Protein AF-A0A0G1RYW2-F1 (afdb_monomer_lite)

Foldseek 3Di:
DDPVVVVVVVVVVVVVVVVVVQFFAQDWDWDWFCQDPAGWIWIDGGLAIEIEFFFLHQVRSVVSCCVNHDPPAQEYAEYEYAEDDNGGQQNVLVSLVGHHYAAYEYADYQDDDPSLVSVLVSQLVSLHAYAWDAAQDWDWIDDDPDPRIDIDGDHDDNDTDVQQVDDDGSSVSSCSRNPDPPD

Sequence (183 aa):
MNKGWWYGVGLLVGLIILILGQMPDERIHLVVCDVGQGDAILLIKGSNQVLVDGGPSQEKILTCLEKYLPFYDRRIELIVLTNTDHDHLAGLIPVIERYEVIQFVTADGVRASSTLTKLREILIEQQIPVTGVERGQKLRVGRVGEESKIELEVVWPARADTRCKCQGGKGERAECCFALTRG

Structure (mmCIF, N/CA/C/O backbone):
data_AF-A0A0G1RYW2-F1
#
_entry.id   AF-A0A0G1RYW2-F1
#
loop_
_atom_site.group_PDB
_atom_site.id
_atom_site.type_symbol
_atom_site.label_atom_id
_atom_site.label_alt_id
_atom_site.label_comp_id
_atom_site.label_asym_id
_atom_site.label_entity_id
_atom_site.label_seq_id
_atom_site.pdbx_PDB_ins_code
_atom_site.Cartn_x
_atom_site.Cartn_y
_atom_site.Cartn_z
_atom_site.occupancy
_atom_site.B_iso_or_equiv
_atom_site.auth_seq_id
_atom_site.auth_comp_id
_atom_site.auth_asym_id
_atom_site.auth_atom_id
_atom_site.pdbx_PDB_model_num
ATOM 1 N N . MET A 1 1 ? -24.803 8.426 45.779 1.00 64.56 1 MET A N 1
ATOM 2 C CA . MET A 1 1 ? -24.424 8.022 44.405 1.00 64.56 1 MET A CA 1
ATOM 3 C C . MET A 1 1 ? -23.859 9.247 43.696 1.00 64.56 1 MET A C 1
ATOM 5 O O . MET A 1 1 ? -24.587 10.220 43.531 1.00 64.56 1 MET A O 1
ATOM 9 N N . ASN A 1 2 ? -22.561 9.267 43.380 1.00 82.25 2 ASN A N 1
ATOM 10 C CA . ASN A 1 2 ? -21.913 10.453 42.810 1.00 82.25 2 ASN A CA 1
ATOM 11 C C . ASN A 1 2 ? -22.360 10.656 41.358 1.00 82.25 2 ASN A C 1
ATOM 13 O O . ASN A 1 2 ? -22.162 9.776 40.526 1.00 82.25 2 ASN A O 1
ATOM 17 N N . LYS A 1 3 ? -22.916 11.832 41.037 1.00 79.62 3 LYS A N 1
ATOM 18 C CA . LYS A 1 3 ? -23.326 12.198 39.666 1.00 79.62 3 LYS A CA 1
ATOM 19 C C . LYS A 1 3 ? -22.169 12.099 38.654 1.00 79.62 3 LYS A C 1
ATOM 21 O O . LYS A 1 3 ? -22.412 11.822 37.488 1.00 79.62 3 LYS A O 1
ATOM 26 N N . GLY A 1 4 ? -20.923 12.227 39.127 1.00 84.81 4 GLY A N 1
ATOM 27 C CA . GLY A 1 4 ? -19.695 11.990 38.357 1.00 84.81 4 GLY A CA 1
ATOM 28 C C . GLY A 1 4 ? -19.622 10.620 37.673 1.00 84.81 4 GLY A C 1
ATOM 29 O O . GLY A 1 4 ? -19.099 10.517 36.568 1.00 84.81 4 GLY A O 1
ATOM 30 N N . TRP A 1 5 ? -20.198 9.580 38.285 1.00 90.38 5 TRP A N 1
ATOM 31 C CA . TRP A 1 5 ? -20.185 8.229 37.723 1.00 90.38 5 TRP A CA 1
ATOM 32 C C . TRP A 1 5 ? -20.996 8.130 36.425 1.00 90.38 5 TRP A C 1
ATOM 34 O O . TRP A 1 5 ? -20.547 7.499 35.474 1.00 90.38 5 TRP A O 1
ATOM 44 N N . TRP A 1 6 ? -22.134 8.824 36.337 1.00 93.38 6 TRP A N 1
ATOM 45 C CA . TRP A 1 6 ? -22.975 8.822 35.137 1.00 93.38 6 TRP A CA 1
ATOM 46 C C . TRP A 1 6 ? -22.321 9.533 33.949 1.00 93.38 6 TRP A C 1
ATOM 48 O O . TRP A 1 6 ? -22.474 9.074 32.821 1.00 93.38 6 TRP A O 1
ATOM 58 N N . TYR A 1 7 ? -21.535 10.591 34.186 1.00 94.06 7 TYR A N 1
ATOM 59 C CA . TYR A 1 7 ? -20.730 11.214 33.126 1.00 94.06 7 TYR A CA 1
ATOM 60 C C . TYR A 1 7 ? -19.645 10.264 32.610 1.00 94.06 7 TYR A C 1
ATOM 62 O O . TYR A 1 7 ? -19.449 10.158 31.402 1.00 94.06 7 TYR A O 1
ATOM 70 N N . GLY A 1 8 ? -18.989 9.529 33.515 1.00 93.88 8 GLY A N 1
ATOM 71 C CA . GLY A 1 8 ? -18.013 8.505 33.143 1.00 93.88 8 GLY A CA 1
ATOM 72 C C . GLY A 1 8 ? -18.637 7.383 32.312 1.00 93.88 8 GLY A C 1
ATOM 73 O O . GLY A 1 8 ? -18.112 7.043 31.256 1.00 93.88 8 GLY A O 1
ATOM 74 N N . VAL A 1 9 ? -19.789 6.856 32.740 1.00 95.38 9 VAL A N 1
ATOM 75 C CA . VAL A 1 9 ? -20.532 5.825 31.994 1.00 95.38 9 VAL A CA 1
ATOM 76 C C . VAL A 1 9 ? -20.956 6.342 30.617 1.00 95.38 9 VAL A C 1
ATOM 78 O O . VAL A 1 9 ? -20.749 5.650 29.625 1.00 95.38 9 VAL A O 1
ATOM 81 N N . GLY A 1 10 ? -21.491 7.563 30.533 1.00 95.56 10 GLY A N 1
ATOM 82 C CA . GLY A 1 10 ? -21.908 8.166 29.265 1.00 95.56 10 GLY A CA 1
ATOM 83 C C . GLY A 1 10 ? -20.757 8.337 28.271 1.00 95.56 10 GLY A C 1
ATOM 84 O O . GLY A 1 10 ? -20.901 7.975 27.105 1.00 95.56 10 GLY A O 1
ATOM 85 N N . LEU A 1 11 ? -19.597 8.820 28.732 1.00 96.25 11 LEU A N 1
ATOM 86 C CA . LEU A 1 11 ? -18.392 8.937 27.904 1.00 96.25 11 LEU A CA 1
ATOM 87 C C . LEU A 1 11 ? -17.937 7.568 27.382 1.00 96.25 11 LEU A C 1
ATOM 89 O O . LEU A 1 11 ? -17.647 7.423 26.199 1.00 96.25 11 LEU A O 1
ATOM 93 N N . LEU A 1 12 ? -17.897 6.563 28.259 1.00 96.31 12 LEU A N 1
ATOM 94 C CA . LEU A 1 12 ? -17.429 5.219 27.921 1.00 96.31 12 LEU A CA 1
ATOM 95 C C . LEU A 1 12 ? -18.357 4.555 26.891 1.00 96.31 12 LEU A C 1
ATOM 97 O O . LEU A 1 12 ? -17.884 4.014 25.896 1.00 96.31 12 LEU A O 1
ATOM 101 N N . VAL A 1 13 ? -19.676 4.681 27.067 1.00 96.31 13 VAL A N 1
ATOM 102 C CA . VAL A 1 13 ? -20.669 4.216 26.084 1.00 96.31 13 VAL A CA 1
ATOM 103 C C . VAL A 1 13 ? -20.512 4.949 24.751 1.00 96.31 13 VAL A C 1
ATOM 105 O O . VAL A 1 13 ? -20.516 4.304 23.705 1.00 96.31 13 VAL A O 1
ATOM 108 N N . GLY A 1 14 ? -20.316 6.271 24.769 1.00 95.44 14 GLY A N 1
ATOM 109 C CA . GLY A 1 14 ? -20.073 7.055 23.556 1.00 95.44 14 GLY A CA 1
ATOM 110 C C . GLY A 1 14 ? -18.826 6.596 22.794 1.00 95.44 14 GLY A C 1
ATOM 111 O O . GLY A 1 14 ? -18.888 6.398 21.583 1.00 95.44 14 GLY A O 1
ATOM 112 N N . LEU A 1 15 ? -17.718 6.348 23.500 1.00 94.25 15 LEU A N 1
ATOM 113 C CA . LEU A 1 15 ? -16.483 5.829 22.904 1.00 94.25 15 LEU A CA 1
ATOM 114 C C . LEU A 1 15 ? -16.670 4.426 22.315 1.00 94.25 15 LEU A C 1
ATOM 116 O O . LEU A 1 15 ? -16.203 4.169 21.209 1.00 94.25 15 LEU A O 1
ATOM 120 N N . ILE A 1 16 ? -17.385 3.535 23.007 1.00 94.31 16 ILE A N 1
ATOM 121 C CA . ILE A 1 16 ? -17.692 2.196 22.486 1.00 94.31 16 ILE A CA 1
ATOM 122 C C . ILE A 1 16 ? -18.518 2.297 21.201 1.00 94.31 16 ILE A C 1
ATOM 124 O O . ILE A 1 16 ? -18.183 1.641 20.221 1.00 94.31 16 ILE A O 1
ATOM 128 N N . ILE A 1 17 ? -19.559 3.134 21.171 1.00 93.56 17 ILE A N 1
ATOM 129 C CA . ILE A 1 17 ? -20.394 3.320 19.974 1.00 93.56 17 ILE A CA 1
ATOM 130 C C . ILE A 1 17 ? -19.557 3.844 18.800 1.00 93.56 17 ILE A C 1
ATOM 132 O O . ILE A 1 17 ? -19.703 3.348 17.685 1.00 93.56 17 ILE A O 1
ATOM 136 N N . LEU A 1 18 ? -18.652 4.797 19.049 1.00 91.69 18 LEU A N 1
ATOM 137 C CA . LEU A 1 18 ? -17.739 5.311 18.024 1.00 91.69 18 LEU A CA 1
ATOM 138 C C . LEU A 1 18 ? -16.813 4.218 17.474 1.00 91.69 18 LEU A C 1
ATOM 140 O O . LEU A 1 18 ? -16.638 4.132 16.263 1.00 91.69 18 LEU A O 1
ATOM 144 N N . ILE A 1 19 ? -16.260 3.361 18.337 1.00 89.94 19 ILE A N 1
ATOM 145 C CA . ILE A 1 19 ? -15.396 2.246 17.920 1.00 89.94 19 ILE A CA 1
ATOM 146 C C . ILE A 1 19 ? -16.191 1.209 17.116 1.00 89.94 19 ILE A C 1
ATOM 148 O O . ILE A 1 19 ? -15.749 0.792 16.048 1.00 89.94 19 ILE A O 1
ATOM 152 N N . LEU A 1 20 ? -17.380 0.820 17.587 1.00 89.31 20 LEU A N 1
ATOM 153 C CA . LEU A 1 20 ? -18.235 -0.148 16.892 1.00 89.31 20 LEU A CA 1
ATOM 154 C C . LEU A 1 20 ? -18.685 0.365 15.516 1.00 89.31 20 LEU A C 1
ATOM 156 O O . LEU A 1 20 ? -18.759 -0.412 14.570 1.00 89.31 20 LEU A O 1
ATOM 160 N N . GLY A 1 21 ? -18.934 1.671 15.380 1.00 88.06 21 GLY A N 1
ATOM 161 C CA . GLY A 1 21 ? -19.291 2.302 14.105 1.00 88.06 21 GLY A CA 1
ATOM 162 C C . GLY A 1 21 ? -18.148 2.391 13.084 1.00 88.06 21 GLY A C 1
ATOM 163 O O . GLY A 1 21 ? -18.387 2.797 11.950 1.00 88.06 21 GLY A O 1
ATOM 164 N N . GLN A 1 22 ? -16.919 2.042 13.470 1.00 86.44 22 GLN A N 1
ATOM 165 C CA . GLN A 1 22 ? -15.737 2.014 12.601 1.00 86.44 22 GLN A CA 1
ATOM 166 C C . GLN A 1 22 ? -15.276 0.586 12.283 1.00 86.44 22 GLN A C 1
ATOM 168 O O . GLN A 1 22 ? -14.258 0.411 11.618 1.00 86.44 22 GLN A O 1
ATOM 173 N N . MET A 1 23 ? -15.995 -0.440 12.752 1.00 86.00 23 MET A N 1
ATOM 174 C CA . MET A 1 23 ? -15.636 -1.820 12.444 1.00 86.00 23 MET A CA 1
ATOM 175 C C . MET A 1 23 ? -15.797 -2.087 10.943 1.00 86.00 23 MET A C 1
ATOM 177 O O . MET A 1 23 ? -16.873 -1.825 10.396 1.00 86.00 23 MET A O 1
ATOM 181 N N . PRO A 1 24 ? -14.753 -2.602 10.271 1.00 87.31 24 PRO A N 1
ATOM 182 C CA . PRO A 1 24 ? -14.849 -2.929 8.861 1.00 87.31 24 PRO A CA 1
ATOM 183 C C . PRO A 1 24 ? -15.829 -4.087 8.653 1.00 87.31 24 PRO A C 1
ATOM 185 O O . PRO A 1 24 ? -15.961 -4.969 9.503 1.00 87.31 24 PRO A O 1
ATOM 188 N N . ASP A 1 25 ? -16.511 -4.085 7.510 1.00 89.75 25 ASP A N 1
ATOM 189 C CA . ASP A 1 25 ? -17.339 -5.211 7.092 1.00 89.75 25 ASP A CA 1
ATOM 190 C C . ASP A 1 25 ? -16.557 -6.170 6.176 1.00 89.75 25 ASP A C 1
ATOM 192 O O . ASP A 1 25 ? -15.467 -5.871 5.687 1.00 89.75 25 ASP A O 1
ATOM 196 N N . GLU A 1 26 ? -17.125 -7.350 5.933 1.00 90.50 26 GLU A N 1
ATOM 197 C CA . GLU A 1 26 ? -16.500 -8.397 5.113 1.00 90.50 26 GLU A CA 1
ATOM 198 C C . GLU A 1 26 ? -16.693 -8.206 3.599 1.00 90.50 26 GLU A C 1
ATOM 200 O O . GLU A 1 26 ? -16.355 -9.088 2.797 1.00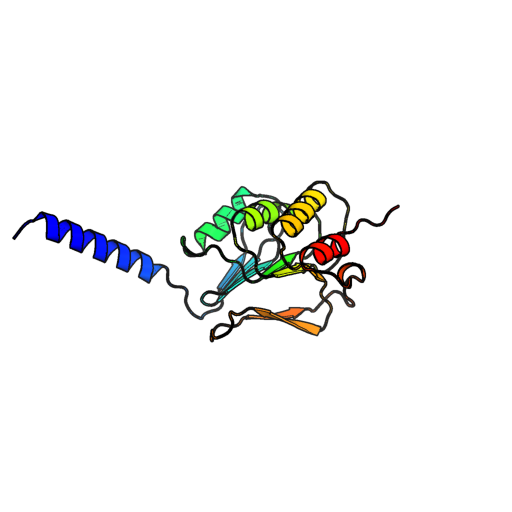 90.50 26 GLU A O 1
ATOM 205 N N . ARG A 1 27 ? -17.258 -7.067 3.175 1.00 92.12 27 ARG A N 1
ATOM 206 C CA . ARG A 1 27 ? -17.423 -6.749 1.756 1.00 92.12 27 ARG A CA 1
ATOM 207 C C . ARG A 1 27 ? -16.125 -6.180 1.203 1.00 92.12 27 ARG A C 1
ATOM 209 O O . ARG A 1 27 ? -15.293 -5.637 1.920 1.00 92.12 27 ARG A O 1
ATOM 216 N N . ILE A 1 28 ? -15.956 -6.330 -0.106 1.00 93.31 28 ILE A N 1
ATOM 217 C CA . ILE A 1 28 ? -14.853 -5.689 -0.813 1.00 93.31 28 ILE A CA 1
ATOM 218 C C . ILE A 1 28 ? -15.262 -4.249 -1.092 1.00 93.31 28 ILE A C 1
ATOM 220 O O . ILE A 1 28 ? -16.248 -4.009 -1.790 1.00 93.31 28 ILE A O 1
ATOM 224 N N . HIS A 1 29 ? -14.471 -3.312 -0.585 1.00 95.62 29 HIS A N 1
ATOM 225 C CA . HIS A 1 29 ? -14.545 -1.902 -0.941 1.00 95.62 29 HIS A CA 1
ATOM 226 C C . HIS A 1 29 ? -13.386 -1.581 -1.868 1.00 95.62 29 HIS A C 1
ATOM 228 O O . HIS A 1 29 ? -12.242 -1.926 -1.579 1.00 95.62 29 HIS A O 1
ATOM 234 N N . LEU A 1 30 ? -13.692 -0.924 -2.982 1.00 97.50 30 LEU A N 1
ATOM 235 C CA . LEU A 1 30 ? -12.704 -0.395 -3.911 1.00 97.50 30 LEU A CA 1
ATOM 236 C C . LEU A 1 30 ? -12.821 1.121 -3.896 1.00 97.50 30 LEU A C 1
ATOM 238 O O . LEU A 1 30 ? -13.864 1.679 -4.233 1.00 97.50 30 LEU A O 1
ATOM 242 N N . VAL A 1 31 ? -11.739 1.774 -3.500 1.00 98.19 31 VAL A N 1
ATOM 243 C CA . VAL A 1 31 ? -11.637 3.223 -3.397 1.00 98.19 31 VAL A CA 1
ATOM 244 C C . VAL A 1 31 ? -10.606 3.696 -4.405 1.00 98.19 31 VAL A C 1
ATOM 246 O O . VAL A 1 31 ? -9.437 3.339 -4.318 1.00 98.19 31 VAL A O 1
ATOM 249 N N . VAL A 1 32 ? -11.034 4.535 -5.342 1.00 98.19 32 VAL A N 1
ATOM 250 C CA . VAL A 1 32 ? -10.120 5.288 -6.205 1.00 98.19 32 VAL A CA 1
ATOM 251 C C . VAL A 1 32 ? -9.850 6.624 -5.519 1.00 98.19 32 VAL A C 1
ATOM 253 O O . VAL A 1 32 ? -10.765 7.433 -5.348 1.00 98.19 32 VAL A O 1
ATOM 256 N N . CYS A 1 33 ? -8.621 6.828 -5.057 1.00 98.31 33 CYS A N 1
ATOM 257 C CA . CYS A 1 33 ? -8.227 8.037 -4.348 1.00 98.31 33 CYS A CA 1
ATOM 258 C C . CYS A 1 33 ? -8.013 9.197 -5.331 1.00 98.31 33 CYS A C 1
ATOM 260 O O . CYS A 1 33 ? -7.304 9.057 -6.324 1.00 98.31 33 CYS A O 1
ATOM 262 N N . ASP A 1 34 ? -8.561 10.377 -5.026 1.00 97.06 34 ASP A N 1
ATOM 263 C CA . ASP A 1 34 ? -8.175 11.609 -5.724 1.00 97.06 34 ASP A CA 1
ATOM 264 C C . ASP A 1 34 ? -6.797 12.049 -5.222 1.00 97.06 34 ASP A C 1
ATOM 266 O O . ASP A 1 34 ? -6.677 12.703 -4.186 1.00 97.06 34 ASP A O 1
ATOM 270 N N . VAL A 1 35 ? -5.760 11.687 -5.974 1.00 96.50 35 VAL A N 1
ATOM 271 C CA . VAL A 1 35 ? -4.359 12.058 -5.720 1.00 96.50 35 VAL A CA 1
ATOM 272 C C . VAL A 1 35 ? -3.836 13.134 -6.679 1.00 96.50 35 VAL A C 1
ATOM 274 O O . VAL A 1 35 ? -2.666 13.514 -6.617 1.00 96.50 35 VAL A O 1
ATOM 277 N N . GLY A 1 36 ? -4.709 13.707 -7.513 1.00 93.38 36 GLY A N 1
ATOM 278 C CA . GLY A 1 36 ? -4.327 14.588 -8.617 1.00 93.38 36 GLY A CA 1
ATOM 279 C C . GLY A 1 36 ? -4.043 13.807 -9.900 1.00 93.38 36 GLY A C 1
ATOM 280 O O . GLY A 1 36 ? -4.873 13.018 -10.332 1.00 93.38 36 GLY A O 1
ATOM 281 N N . GLN A 1 37 ? -2.900 14.071 -10.535 1.00 88.31 37 GLN A N 1
ATOM 282 C CA . GLN A 1 37 ? -2.480 13.377 -11.753 1.00 88.31 37 GLN A CA 1
ATOM 283 C C . GLN A 1 37 ? -1.727 12.098 -11.379 1.00 88.31 37 GLN A C 1
ATOM 285 O O . GLN A 1 37 ? -0.651 12.214 -10.810 1.00 88.31 37 GLN A O 1
ATOM 290 N N . GLY A 1 38 ? -2.277 10.927 -11.696 1.00 90.62 38 GLY A N 1
ATOM 291 C CA . GLY A 1 38 ? -1.698 9.617 -11.383 1.00 90.62 38 GLY A CA 1
ATOM 292 C C . GLY A 1 38 ? -2.735 8.675 -10.775 1.00 90.62 38 GLY A C 1
ATOM 293 O O . GLY A 1 38 ? -3.911 9.033 -10.683 1.00 90.62 38 GLY A O 1
ATOM 294 N N . ASP A 1 39 ? -2.284 7.505 -10.323 1.00 94.19 39 ASP A N 1
ATOM 295 C CA . ASP A 1 39 ? -3.158 6.464 -9.780 1.00 94.19 39 ASP A CA 1
ATOM 296 C C . ASP A 1 39 ? -2.900 6.207 -8.291 1.00 94.19 39 ASP A C 1
ATOM 298 O O . ASP A 1 39 ? -1.772 6.270 -7.797 1.00 94.19 39 ASP A O 1
ATOM 302 N N . ALA A 1 40 ? -3.984 5.915 -7.575 1.00 97.88 40 ALA A N 1
ATOM 303 C CA . ALA A 1 40 ? -3.969 5.375 -6.224 1.00 97.88 40 ALA A CA 1
ATOM 304 C C . ALA A 1 40 ? -5.300 4.662 -5.959 1.00 97.88 40 ALA A C 1
ATOM 306 O O . ALA A 1 40 ? -6.366 5.287 -5.944 1.00 97.88 40 ALA A O 1
ATOM 307 N N . ILE A 1 41 ? -5.250 3.347 -5.762 1.00 98.50 41 ILE A N 1
ATOM 308 C CA . ILE A 1 41 ? -6.430 2.506 -5.551 1.00 98.50 41 ILE A CA 1
ATOM 309 C C . ILE A 1 41 ? -6.261 1.736 -4.247 1.00 98.50 41 ILE A C 1
ATOM 311 O O . ILE A 1 41 ? -5.331 0.951 -4.095 1.00 98.50 41 ILE A O 1
ATOM 315 N N . LEU A 1 42 ? -7.195 1.923 -3.322 1.00 98.50 42 LEU A N 1
ATOM 316 C CA . LEU A 1 42 ? -7.257 1.196 -2.063 1.00 98.50 42 LEU A CA 1
ATOM 317 C C . LEU A 1 42 ? -8.362 0.134 -2.135 1.00 98.50 42 LEU A C 1
ATOM 319 O O . LEU A 1 42 ? -9.530 0.441 -2.371 1.00 98.50 42 LEU A O 1
ATOM 323 N N . LEU A 1 43 ? -7.990 -1.121 -1.903 1.00 97.62 43 LEU A N 1
ATOM 324 C CA . LEU A 1 43 ? -8.906 -2.235 -1.687 1.00 97.62 43 LEU A CA 1
ATOM 325 C C . LEU A 1 43 ? -8.968 -2.551 -0.195 1.00 97.62 43 LEU A C 1
ATOM 327 O O . LEU A 1 43 ? -7.929 -2.689 0.448 1.00 97.62 43 LEU A O 1
ATOM 331 N N . ILE A 1 44 ? -10.178 -2.713 0.335 1.00 95.62 44 ILE A N 1
ATOM 332 C CA . ILE A 1 44 ? -10.421 -3.052 1.742 1.00 95.62 44 ILE A CA 1
ATOM 333 C C . ILE A 1 44 ? -11.364 -4.249 1.800 1.00 95.62 44 ILE A C 1
ATOM 335 O O . ILE A 1 44 ? -12.373 -4.277 1.092 1.00 95.62 44 ILE A O 1
ATOM 339 N N . LYS A 1 45 ? -11.054 -5.229 2.650 1.00 94.38 45 LYS A N 1
ATOM 340 C CA . LYS A 1 45 ? -11.971 -6.317 3.008 1.00 94.38 45 LYS A CA 1
ATOM 341 C C . LYS A 1 45 ? -11.705 -6.774 4.439 1.00 94.38 45 LYS A C 1
ATOM 343 O O . LYS A 1 45 ? -10.634 -7.323 4.715 1.00 94.38 45 LYS A O 1
ATOM 348 N N . GLY A 1 46 ? -12.672 -6.572 5.332 1.00 92.31 46 GLY A N 1
ATOM 349 C CA . GLY A 1 46 ? -12.453 -6.752 6.764 1.00 92.31 46 GLY A CA 1
ATOM 350 C C . GLY A 1 46 ? -11.259 -5.908 7.220 1.00 92.31 46 GLY A C 1
ATOM 351 O O . GLY A 1 46 ? -11.136 -4.736 6.872 1.00 92.31 46 GLY A O 1
ATOM 352 N N . SER A 1 47 ? -10.335 -6.529 7.942 1.00 91.56 47 SER A N 1
ATOM 353 C CA . SER A 1 47 ? -9.090 -5.918 8.422 1.00 91.56 47 SER A CA 1
ATOM 354 C C . SER A 1 47 ? -7.922 -5.953 7.432 1.00 91.56 47 SER A C 1
ATOM 356 O O . SER A 1 47 ? -6.789 -5.752 7.860 1.00 91.56 47 SER A O 1
ATOM 358 N N . ASN A 1 48 ? -8.166 -6.273 6.156 1.00 94.38 48 ASN A N 1
ATOM 359 C CA . ASN A 1 48 ? -7.109 -6.403 5.157 1.00 94.38 48 ASN A CA 1
ATOM 360 C C . ASN A 1 48 ? -7.170 -5.277 4.126 1.00 94.38 48 ASN A C 1
ATOM 362 O O . ASN A 1 48 ? -8.232 -5.008 3.551 1.00 94.38 48 ASN A O 1
ATOM 366 N N . GLN A 1 49 ? -6.014 -4.675 3.854 1.00 96.50 49 GLN A N 1
ATOM 367 C CA . GLN A 1 49 ? -5.845 -3.565 2.928 1.00 96.50 49 GLN A CA 1
ATOM 368 C C . GLN A 1 49 ? -4.814 -3.881 1.841 1.00 96.50 49 GLN A C 1
ATOM 370 O O . GLN A 1 49 ? -3.716 -4.378 2.105 1.00 96.50 49 GLN A O 1
ATOM 375 N N . VAL A 1 50 ? -5.158 -3.529 0.602 1.00 97.88 50 VAL A N 1
ATOM 376 C CA . VAL A 1 50 ? -4.215 -3.489 -0.519 1.00 97.88 50 VAL A CA 1
ATOM 377 C C . VAL A 1 50 ? -4.215 -2.095 -1.112 1.00 97.88 50 VAL A C 1
ATOM 379 O O . VAL A 1 50 ? -5.264 -1.611 -1.526 1.00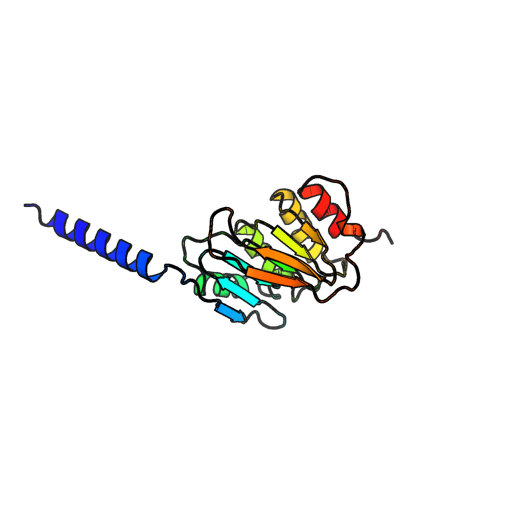 97.88 50 VAL A O 1
ATOM 382 N N . LEU A 1 51 ? -3.045 -1.473 -1.195 1.00 98.56 51 LEU A N 1
ATOM 383 C CA . LEU A 1 51 ? -2.866 -0.197 -1.874 1.00 98.56 51 LEU A CA 1
ATOM 384 C C . LEU A 1 51 ? -2.116 -0.414 -3.191 1.00 98.56 51 LEU A C 1
ATOM 386 O O . LEU A 1 51 ? -1.032 -0.991 -3.199 1.00 98.56 51 LEU A O 1
ATOM 390 N N . VAL A 1 52 ? -2.691 0.041 -4.298 1.00 97.75 52 VAL A N 1
ATOM 391 C CA . VAL A 1 52 ? -2.074 0.034 -5.628 1.00 97.75 52 VAL A CA 1
ATOM 392 C C . VAL A 1 52 ? -1.740 1.472 -5.999 1.00 97.75 52 VAL A C 1
ATOM 394 O O . VAL A 1 52 ? -2.656 2.273 -6.174 1.00 97.75 52 VAL A O 1
ATOM 397 N N . ASP A 1 53 ? -0.447 1.770 -6.113 1.00 96.94 53 ASP A N 1
ATOM 398 C CA . ASP A 1 53 ? 0.124 3.109 -6.306 1.00 96.94 53 ASP A CA 1
ATOM 399 C C . ASP A 1 53 ? -0.276 4.140 -5.227 1.00 96.94 53 ASP A C 1
ATOM 401 O O . ASP A 1 53 ? -1.122 3.904 -4.363 1.00 96.94 53 ASP A O 1
ATOM 405 N N . GLY A 1 54 ? 0.411 5.283 -5.209 1.00 97.06 54 GLY A N 1
ATOM 406 C CA . GLY A 1 54 ? 0.231 6.328 -4.197 1.00 97.06 54 GLY A CA 1
ATOM 407 C C . GLY A 1 54 ? -0.008 7.726 -4.754 1.00 97.06 54 GLY A C 1
ATOM 408 O O . GLY A 1 54 ? -0.196 8.656 -3.970 1.00 97.06 54 GLY A O 1
ATOM 409 N N . GLY A 1 55 ? -0.004 7.910 -6.073 1.00 96.62 55 GLY A N 1
ATOM 410 C CA . GLY A 1 55 ? -0.085 9.238 -6.666 1.00 96.62 55 GLY A CA 1
ATOM 411 C C . GLY A 1 55 ? 1.176 10.097 -6.463 1.00 96.62 55 GLY A C 1
ATOM 412 O O . GLY A 1 55 ? 2.131 9.693 -5.791 1.00 96.62 55 GLY A O 1
ATOM 413 N N . PRO A 1 56 ? 1.176 11.345 -6.966 1.00 96.50 56 PRO A N 1
ATOM 414 C CA . PRO A 1 56 ? 2.248 12.313 -6.727 1.00 96.50 56 PRO A CA 1
ATOM 415 C C . PRO A 1 56 ? 2.122 13.026 -5.373 1.00 96.50 56 PRO A C 1
ATOM 417 O O . PRO A 1 56 ? 3.106 13.552 -4.851 1.00 96.50 56 PRO A O 1
ATOM 420 N N . SER A 1 57 ? 0.903 13.127 -4.830 1.00 96.88 57 SER A N 1
ATOM 421 C CA . SER A 1 57 ? 0.598 13.973 -3.676 1.00 96.88 57 SER A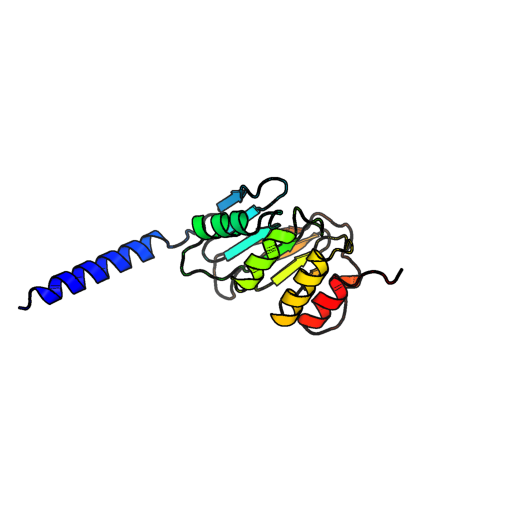 CA 1
ATOM 422 C C . SER A 1 57 ? 0.637 13.188 -2.370 1.00 96.88 57 SER A C 1
ATOM 424 O O . SER A 1 57 ? -0.236 12.373 -2.085 1.00 96.88 57 SER A O 1
ATOM 426 N N . GLN A 1 58 ? 1.625 13.521 -1.540 1.00 95.69 58 GLN A N 1
ATOM 427 C CA . GLN A 1 58 ? 1.813 12.957 -0.204 1.00 95.69 58 GLN A CA 1
ATOM 428 C C . GLN A 1 58 ? 0.632 13.231 0.738 1.00 95.69 58 GLN A C 1
ATOM 430 O O . GLN A 1 58 ? 0.228 12.358 1.495 1.00 95.69 58 GLN A O 1
ATOM 435 N N . GLU A 1 59 ? 0.058 14.433 0.693 1.00 97.62 59 GLU A N 1
ATOM 436 C CA . GLU A 1 59 ? -1.069 14.801 1.556 1.00 97.62 59 GLU A CA 1
ATOM 437 C C . GLU A 1 59 ? -2.355 14.092 1.125 1.00 97.62 59 GLU A C 1
ATOM 439 O O . GLU A 1 59 ? -3.030 13.479 1.951 1.00 97.62 59 GLU A O 1
ATOM 444 N N . LYS A 1 60 ? -2.666 14.111 -0.178 1.00 98.12 60 LYS A N 1
ATOM 445 C CA . LYS A 1 60 ? -3.924 13.562 -0.696 1.00 98.12 60 LYS A CA 1
ATOM 446 C C . LYS A 1 60 ? -4.057 12.062 -0.458 1.00 98.12 60 LYS A C 1
ATOM 448 O O . LYS A 1 60 ? -5.138 11.609 -0.083 1.00 98.12 60 LYS A O 1
ATOM 453 N N . ILE A 1 61 ? -2.980 11.292 -0.640 1.00 98.38 61 ILE A N 1
ATOM 454 C CA . ILE A 1 61 ? -3.024 9.849 -0.377 1.00 98.38 61 ILE A CA 1
ATOM 455 C C . ILE A 1 61 ? -3.285 9.565 1.101 1.00 98.38 61 ILE A C 1
ATOM 457 O O . ILE A 1 61 ? -4.147 8.753 1.425 1.00 98.38 61 ILE A O 1
ATOM 461 N N . LEU A 1 62 ? -2.632 10.296 2.007 1.00 98.19 62 LEU A N 1
ATOM 462 C CA . LEU A 1 62 ? -2.843 10.144 3.444 1.00 98.19 62 LEU A CA 1
ATOM 463 C C . LEU A 1 62 ? -4.265 10.529 3.850 1.00 98.19 62 LEU A C 1
ATOM 465 O O . LEU A 1 62 ? -4.899 9.776 4.582 1.00 98.19 62 LEU A O 1
ATOM 469 N N . THR A 1 63 ? -4.802 11.628 3.312 1.00 98.06 63 THR A N 1
ATOM 470 C CA . THR A 1 63 ? -6.207 12.008 3.515 1.00 98.06 63 THR A CA 1
ATOM 471 C C . THR A 1 63 ? -7.165 10.939 2.989 1.00 98.06 63 THR A C 1
ATOM 473 O O . THR A 1 63 ? -8.182 10.668 3.624 1.00 98.06 63 THR A O 1
ATOM 476 N N . CYS A 1 64 ? -6.858 10.305 1.851 1.00 98.31 64 CYS A N 1
ATOM 477 C CA . CYS A 1 64 ? -7.661 9.195 1.344 1.00 98.31 64 CYS A CA 1
ATOM 478 C C . CYS A 1 64 ? -7.658 8.017 2.329 1.00 98.31 64 CYS A C 1
ATOM 480 O O . CYS A 1 64 ? -8.725 7.544 2.714 1.00 98.31 64 CYS A O 1
ATOM 482 N N . LEU A 1 65 ? -6.480 7.580 2.786 1.00 98.25 65 LEU A N 1
ATOM 483 C CA . LEU A 1 65 ? -6.368 6.476 3.741 1.00 98.25 65 LEU A CA 1
ATOM 484 C C . LEU A 1 65 ? -7.083 6.796 5.060 1.00 98.25 65 LEU A C 1
ATOM 486 O O . LEU A 1 65 ? -7.894 6.002 5.518 1.00 98.25 65 LEU A O 1
ATOM 490 N N . GLU A 1 66 ? -6.866 7.982 5.628 1.00 96.25 66 GLU A N 1
ATOM 491 C CA . GLU A 1 66 ? -7.492 8.423 6.885 1.00 96.25 66 GLU A CA 1
ATOM 492 C C . GLU A 1 66 ? -9.020 8.552 6.790 1.00 96.25 66 GLU A C 1
ATOM 494 O O . GLU A 1 66 ? -9.713 8.464 7.802 1.00 96.25 66 GLU A O 1
ATOM 499 N N . LYS A 1 67 ? -9.558 8.752 5.583 1.00 96.31 67 LYS A N 1
ATOM 500 C CA . LYS A 1 67 ? -11.002 8.814 5.342 1.00 96.31 67 LYS A CA 1
ATOM 501 C C . LYS A 1 67 ? -11.663 7.435 5.331 1.00 96.31 67 LYS A C 1
ATOM 503 O O . LYS A 1 67 ? -12.828 7.335 5.715 1.00 96.31 67 LYS A O 1
ATOM 508 N N . TYR A 1 68 ? -10.973 6.411 4.829 1.00 96.12 68 TYR A N 1
ATOM 509 C CA . TYR A 1 68 ? -11.571 5.093 4.576 1.00 96.12 68 TYR A CA 1
ATOM 510 C C . TYR A 1 68 ? -11.076 3.991 5.513 1.00 96.12 68 TYR A C 1
ATOM 512 O O . TYR A 1 68 ? -11.745 2.966 5.631 1.00 96.12 68 TYR A O 1
ATOM 520 N N . LEU A 1 69 ? -9.942 4.185 6.183 1.00 95.69 69 LEU A N 1
ATOM 521 C CA . LEU A 1 69 ? -9.428 3.254 7.178 1.00 95.69 69 LEU A CA 1
ATOM 522 C C . LEU A 1 69 ? -9.851 3.682 8.588 1.00 95.69 69 LEU A C 1
ATOM 524 O O . LEU A 1 69 ? -9.880 4.880 8.885 1.00 95.69 69 LEU A O 1
ATOM 528 N N . PRO A 1 70 ? -10.146 2.724 9.485 1.00 93.56 70 PRO A N 1
ATOM 529 C CA . PRO A 1 70 ? -10.369 3.036 10.888 1.00 93.56 70 PRO A CA 1
ATOM 530 C C . PRO A 1 70 ? -9.162 3.776 11.475 1.00 93.56 70 PRO A C 1
ATOM 532 O O . PRO A 1 70 ? -8.019 3.411 11.222 1.00 93.56 70 PRO A O 1
ATOM 535 N N . PHE A 1 71 ? -9.394 4.778 12.326 1.00 91.44 71 PHE A N 1
ATOM 536 C CA . PHE A 1 71 ? -8.320 5.627 12.872 1.00 91.44 71 PHE A CA 1
ATOM 537 C C . PHE A 1 71 ? -7.210 4.861 13.624 1.00 91.44 71 PHE A C 1
ATOM 539 O O . PHE A 1 71 ? -6.083 5.357 13.755 1.00 91.44 71 PHE A O 1
ATOM 546 N N . TYR A 1 72 ? -7.563 3.692 14.167 1.00 91.44 72 TYR A N 1
ATOM 547 C CA . TYR A 1 72 ? -6.684 2.794 14.910 1.00 91.44 72 TYR A CA 1
ATOM 548 C C . TYR A 1 72 ? -5.966 1.785 14.012 1.00 91.44 72 TYR A C 1
ATOM 550 O O . TYR A 1 72 ? -5.003 1.169 14.463 1.00 91.44 72 TYR A O 1
ATOM 558 N N . ASP A 1 73 ? -6.427 1.592 12.775 1.00 93.62 73 ASP A N 1
ATOM 559 C CA . ASP A 1 73 ? -5.784 0.687 11.838 1.00 93.62 73 ASP A CA 1
ATOM 560 C C . ASP A 1 73 ? -4.630 1.412 11.146 1.00 93.62 73 ASP A C 1
ATOM 562 O O . ASP A 1 73 ? -4.801 2.424 10.465 1.00 93.62 73 ASP A O 1
ATOM 566 N N . ARG A 1 74 ? -3.422 0.914 11.391 1.00 95.62 74 ARG A N 1
ATOM 567 C CA . ARG A 1 74 ? -2.170 1.470 10.870 1.00 95.62 74 ARG A CA 1
ATOM 568 C C . ARG A 1 74 ? -1.392 0.432 10.091 1.00 95.62 74 ARG A C 1
ATOM 570 O O . ARG A 1 74 ? -0.178 0.539 9.989 1.00 95.62 74 ARG A O 1
ATOM 577 N N . ARG A 1 75 ? -2.077 -0.567 9.547 1.00 95.62 75 ARG A N 1
ATOM 578 C CA . ARG A 1 75 ? -1.468 -1.644 8.786 1.00 95.62 75 ARG A CA 1
ATOM 579 C C . ARG A 1 75 ? -1.941 -1.604 7.339 1.00 95.62 75 ARG A C 1
ATOM 581 O O . ARG A 1 75 ? -3.052 -1.180 7.050 1.00 95.62 75 ARG A O 1
ATOM 588 N N . ILE A 1 76 ? -1.053 -1.996 6.432 1.00 97.44 76 ILE A N 1
ATOM 589 C CA . ILE A 1 76 ? -1.367 -2.256 5.029 1.00 97.44 76 ILE A CA 1
ATOM 590 C C . ILE A 1 76 ? -0.710 -3.585 4.675 1.00 97.44 76 ILE A C 1
ATOM 592 O O . ILE A 1 76 ? 0.518 -3.710 4.662 1.00 97.44 76 ILE A O 1
ATOM 596 N N . GLU A 1 77 ? -1.512 -4.615 4.412 1.00 96.50 77 GLU A N 1
ATOM 597 C CA . GLU A 1 77 ? -0.967 -5.943 4.140 1.00 96.50 77 GLU A CA 1
ATOM 598 C C . GLU A 1 77 ? -0.182 -6.003 2.827 1.00 96.50 77 GLU A C 1
ATOM 600 O O . GLU A 1 77 ? 0.800 -6.743 2.742 1.00 96.50 77 GLU A O 1
ATOM 605 N N . LEU A 1 78 ? -0.589 -5.244 1.809 1.00 96.69 78 LEU A N 1
ATOM 606 C CA . LEU A 1 78 ? 0.094 -5.239 0.520 1.00 96.69 78 LEU A CA 1
ATOM 607 C C . LEU A 1 78 ? 0.115 -3.847 -0.109 1.00 96.69 78 LEU A C 1
ATOM 609 O O . LEU A 1 78 ? -0.930 -3.235 -0.309 1.00 96.69 78 LEU A O 1
ATOM 613 N N . ILE A 1 79 ? 1.302 -3.399 -0.511 1.00 97.81 79 ILE A N 1
ATOM 614 C CA . ILE A 1 79 ? 1.464 -2.297 -1.462 1.00 97.81 79 ILE A CA 1
ATOM 615 C C . ILE A 1 79 ? 1.918 -2.865 -2.806 1.00 97.81 79 ILE A C 1
ATOM 617 O O . ILE A 1 79 ? 2.867 -3.647 -2.865 1.00 97.81 79 ILE A O 1
ATOM 621 N N . VAL A 1 80 ? 1.245 -2.463 -3.881 1.00 96.06 80 VAL A N 1
ATOM 622 C CA . VAL A 1 80 ? 1.590 -2.772 -5.270 1.00 96.06 80 VAL A CA 1
ATOM 623 C C . VAL A 1 80 ? 2.036 -1.480 -5.942 1.00 96.06 80 VAL A C 1
ATOM 625 O O . VAL A 1 80 ? 1.248 -0.547 -6.047 1.00 96.06 80 VAL A O 1
ATOM 628 N N . LEU A 1 81 ? 3.277 -1.435 -6.417 1.00 94.62 81 LEU A N 1
ATOM 629 C CA . LEU A 1 81 ? 3.773 -0.363 -7.274 1.00 94.62 81 LEU A CA 1
ATOM 630 C C . LEU A 1 81 ? 3.760 -0.825 -8.731 1.00 94.62 81 LEU A C 1
ATOM 632 O O . LEU A 1 81 ? 4.431 -1.799 -9.087 1.00 94.62 81 LEU A O 1
ATOM 636 N N . THR A 1 82 ? 2.995 -0.140 -9.573 1.00 91.50 82 THR A N 1
ATOM 637 C CA . THR A 1 82 ? 2.842 -0.523 -10.981 1.00 91.50 82 THR A CA 1
ATOM 638 C C . THR A 1 82 ? 4.036 -0.091 -11.830 1.00 91.50 82 THR A C 1
ATOM 640 O O . THR A 1 82 ? 4.473 -0.852 -12.692 1.00 91.50 82 THR A O 1
ATOM 643 N N . ASN A 1 83 ? 4.592 1.094 -11.568 1.00 88.12 83 ASN A N 1
ATOM 644 C CA . ASN A 1 83 ? 5.784 1.640 -12.216 1.00 88.12 83 ASN A CA 1
ATOM 645 C C . ASN A 1 83 ? 6.495 2.648 -11.287 1.00 88.12 83 ASN A C 1
ATOM 647 O O . ASN A 1 83 ? 5.932 3.075 -10.285 1.00 88.12 83 ASN A O 1
ATOM 651 N N . THR A 1 84 ? 7.737 3.041 -11.590 1.00 89.75 84 THR A N 1
ATOM 652 C CA . THR A 1 84 ? 8.509 3.964 -10.730 1.00 89.75 84 THR A CA 1
ATOM 653 C C . THR A 1 84 ? 8.368 5.449 -11.082 1.00 89.75 84 THR A C 1
ATOM 655 O O . THR A 1 84 ? 9.197 6.251 -10.638 1.00 89.75 84 THR A O 1
ATOM 658 N N . ASP A 1 85 ? 7.389 5.833 -11.900 1.00 90.50 85 ASP A N 1
ATOM 659 C CA . ASP A 1 85 ? 7.167 7.239 -12.228 1.00 90.50 85 ASP A CA 1
ATOM 660 C C . ASP A 1 85 ? 6.633 7.999 -11.005 1.00 90.50 85 ASP A C 1
ATOM 662 O O . ASP A 1 85 ? 6.019 7.453 -10.082 1.00 90.50 85 ASP A O 1
ATOM 666 N N . HIS A 1 86 ? 6.955 9.292 -10.945 1.00 91.19 86 HIS A N 1
ATOM 667 C CA . HIS A 1 86 ? 6.722 10.112 -9.756 1.00 91.19 86 HIS A CA 1
ATOM 668 C C . HIS A 1 86 ? 5.235 10.188 -9.377 1.00 91.19 86 HIS A C 1
ATOM 670 O O . HIS A 1 86 ? 4.900 10.242 -8.195 1.00 91.19 86 HIS A O 1
ATOM 676 N N . ASP A 1 87 ? 4.351 10.205 -10.368 1.00 91.25 87 ASP A N 1
ATOM 677 C CA . ASP A 1 87 ? 2.898 10.243 -10.224 1.00 91.25 87 ASP A CA 1
ATOM 678 C C . ASP A 1 87 ? 2.269 8.923 -9.768 1.00 91.25 87 ASP A C 1
ATOM 680 O O . ASP A 1 87 ? 1.080 8.904 -9.477 1.00 91.25 87 ASP A O 1
ATOM 684 N N . HIS A 1 88 ? 3.055 7.861 -9.593 1.00 93.69 88 HIS A N 1
ATOM 685 C CA . HIS A 1 88 ? 2.622 6.619 -8.945 1.00 93.69 88 HIS A CA 1
ATOM 686 C C . HIS A 1 88 ? 3.348 6.390 -7.613 1.00 93.69 88 HIS A C 1
ATOM 688 O O . HIS A 1 88 ? 2.756 5.932 -6.636 1.00 93.69 88 HIS A O 1
ATOM 694 N N . LEU A 1 89 ? 4.636 6.731 -7.553 1.00 94.62 89 LEU A N 1
ATOM 695 C CA . LEU A 1 89 ? 5.523 6.360 -6.454 1.00 94.62 89 LEU A CA 1
ATOM 696 C C . LEU A 1 89 ? 5.525 7.353 -5.284 1.00 94.62 89 LEU A C 1
ATOM 698 O O . LEU A 1 89 ? 5.658 6.940 -4.130 1.00 94.62 89 LEU A O 1
ATOM 702 N N . ALA A 1 90 ? 5.446 8.662 -5.546 1.00 95.50 90 ALA A N 1
ATOM 703 C CA . ALA A 1 90 ? 5.834 9.671 -4.555 1.00 95.50 90 ALA A CA 1
ATOM 704 C C . ALA A 1 90 ? 4.960 9.664 -3.292 1.00 95.50 90 ALA A C 1
ATOM 706 O O . ALA A 1 90 ? 5.471 9.863 -2.187 1.00 95.50 90 ALA A O 1
ATOM 707 N N . GLY A 1 91 ? 3.663 9.397 -3.437 1.00 97.38 91 GLY A N 1
ATOM 708 C CA . GLY A 1 91 ? 2.735 9.294 -2.319 1.00 97.38 91 GLY A CA 1
ATOM 709 C C . GLY A 1 91 ? 2.939 8.052 -1.448 1.00 97.38 91 GLY A C 1
ATOM 710 O O . GLY A 1 91 ? 2.516 8.053 -0.298 1.00 97.38 91 GLY A O 1
ATOM 711 N N . LEU A 1 92 ? 3.646 7.019 -1.919 1.00 97.69 92 LEU A N 1
ATOM 712 C CA . LEU A 1 92 ? 3.908 5.823 -1.108 1.00 97.69 92 LEU A CA 1
ATOM 713 C C . LEU A 1 92 ? 4.940 6.065 -0.001 1.00 97.69 92 LEU A C 1
ATOM 715 O O . LEU A 1 92 ? 4.896 5.386 1.020 1.00 97.69 92 LEU A O 1
ATOM 719 N N . ILE A 1 93 ? 5.835 7.044 -0.163 1.00 97.31 93 ILE A N 1
ATOM 720 C CA . ILE A 1 93 ? 6.847 7.400 0.845 1.00 97.31 93 ILE A CA 1
ATOM 721 C C . ILE A 1 93 ? 6.208 7.702 2.213 1.00 97.31 93 ILE A C 1
ATOM 723 O O . ILE A 1 93 ? 6.495 6.979 3.166 1.00 97.31 93 ILE A O 1
ATOM 727 N N . PRO A 1 94 ? 5.304 8.693 2.344 1.00 97.88 94 PRO A N 1
ATOM 728 C CA . PRO A 1 94 ? 4.676 8.989 3.629 1.00 97.88 94 PRO A CA 1
ATOM 729 C C . PRO A 1 94 ? 3.713 7.892 4.099 1.00 97.88 94 PRO A C 1
ATOM 731 O O . PRO A 1 94 ? 3.415 7.814 5.289 1.00 97.88 94 PRO A O 1
ATOM 734 N N . VAL A 1 95 ? 3.200 7.053 3.191 1.00 98.31 95 VAL A N 1
ATOM 735 C CA . VAL A 1 95 ? 2.382 5.891 3.566 1.00 98.31 95 VAL A CA 1
ATOM 736 C C . VAL A 1 95 ? 3.248 4.879 4.305 1.00 98.31 95 VAL A C 1
ATOM 738 O O . VAL A 1 95 ? 2.895 4.483 5.409 1.00 98.31 95 VAL A O 1
ATOM 741 N N . ILE A 1 96 ? 4.408 4.525 3.756 1.00 98.00 96 ILE A N 1
ATOM 742 C CA . ILE A 1 96 ? 5.350 3.599 4.394 1.00 98.00 96 ILE A CA 1
ATOM 743 C C . ILE A 1 96 ? 5.902 4.193 5.702 1.00 98.00 96 ILE A C 1
ATOM 745 O O . ILE A 1 96 ? 6.064 3.489 6.690 1.00 98.00 96 ILE A O 1
ATOM 749 N N . GLU A 1 97 ? 6.134 5.505 5.768 1.00 96.75 97 GLU A N 1
ATOM 750 C CA . GLU A 1 97 ? 6.558 6.168 7.012 1.00 96.75 97 GLU A CA 1
ATOM 751 C C . GLU A 1 97 ? 5.484 6.114 8.126 1.00 96.75 97 GLU A C 1
ATOM 753 O O . GLU A 1 97 ? 5.832 6.192 9.304 1.00 96.75 97 GLU A O 1
ATOM 758 N N . ARG A 1 98 ? 4.188 5.995 7.787 1.00 96.94 98 ARG A N 1
ATOM 759 C CA . ARG A 1 98 ? 3.066 6.078 8.750 1.00 96.94 98 ARG A CA 1
ATOM 760 C C . ARG A 1 98 ? 2.320 4.767 9.008 1.00 96.94 98 ARG A C 1
ATOM 762 O O . ARG A 1 98 ? 1.608 4.689 10.010 1.00 96.94 98 ARG A O 1
ATOM 769 N N . TYR A 1 99 ? 2.430 3.787 8.118 1.00 98.00 99 TYR A N 1
ATOM 770 C CA . TYR A 1 99 ? 1.714 2.515 8.188 1.00 98.00 99 TYR A CA 1
ATOM 771 C C . TYR A 1 99 ? 2.701 1.346 8.222 1.00 98.00 99 TYR A C 1
ATOM 773 O O . TYR A 1 99 ? 3.707 1.341 7.520 1.00 98.00 99 TYR A O 1
ATOM 781 N N . GLU A 1 100 ? 2.387 0.317 9.006 1.00 96.94 100 GLU A N 1
ATOM 782 C CA . GLU A 1 100 ? 3.078 -0.967 8.970 1.00 96.94 100 GLU A CA 1
ATOM 783 C C . GLU A 1 100 ? 2.740 -1.683 7.656 1.00 96.94 100 GLU A C 1
ATOM 785 O O . GLU A 1 100 ? 1.623 -2.171 7.463 1.00 96.94 100 GLU A O 1
ATOM 790 N N . VAL A 1 101 ? 3.717 -1.759 6.753 1.00 97.25 101 VAL A N 1
ATOM 791 C CA . VAL A 1 101 ? 3.570 -2.441 5.464 1.00 97.25 101 VAL A CA 1
ATOM 792 C C . VAL A 1 101 ? 4.120 -3.859 5.556 1.00 97.25 101 VAL A C 1
ATOM 794 O O . VAL A 1 101 ? 5.310 -4.073 5.785 1.00 97.25 101 VAL A O 1
ATOM 797 N N . ILE A 1 102 ? 3.256 -4.850 5.342 1.00 95.12 102 ILE A N 1
ATOM 798 C CA . ILE A 1 102 ? 3.635 -6.263 5.501 1.00 95.12 102 ILE A CA 1
ATOM 799 C C . ILE A 1 102 ? 4.386 -6.788 4.278 1.00 95.12 102 ILE A C 1
ATOM 801 O O . ILE A 1 102 ? 5.349 -7.550 4.415 1.00 95.12 102 ILE A O 1
ATOM 805 N N . GLN A 1 103 ? 3.951 -6.390 3.085 1.00 92.81 103 GLN A N 1
ATOM 806 C CA . GLN A 1 103 ? 4.550 -6.800 1.825 1.00 92.81 103 GLN A CA 1
ATOM 807 C C . GLN A 1 103 ? 4.485 -5.668 0.801 1.00 92.81 103 GLN A C 1
ATOM 809 O O . GLN A 1 103 ? 3.472 -4.986 0.662 1.00 92.81 103 GLN A O 1
ATOM 814 N N . PHE A 1 104 ? 5.562 -5.522 0.037 1.00 94.06 104 PHE A N 1
ATOM 815 C CA . PHE A 1 104 ? 5.632 -4.627 -1.105 1.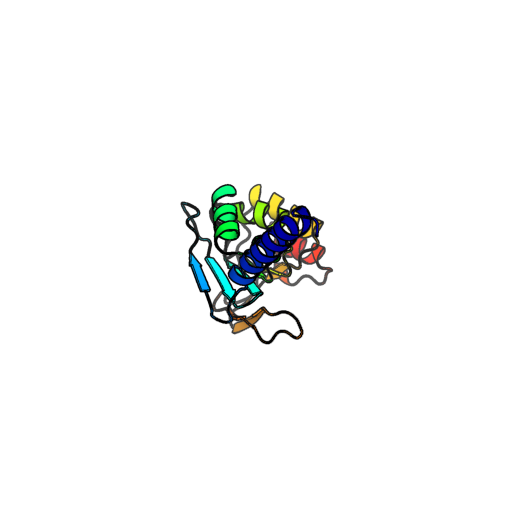00 94.06 104 PHE A CA 1
ATOM 816 C C . PHE A 1 104 ? 5.900 -5.448 -2.367 1.00 94.06 104 PHE A C 1
ATOM 818 O O . PHE A 1 104 ? 6.790 -6.304 -2.396 1.00 94.06 104 PHE A O 1
ATOM 825 N N . VAL A 1 105 ? 5.144 -5.200 -3.428 1.00 92.38 105 VAL A N 1
ATOM 826 C CA . VAL A 1 105 ? 5.383 -5.809 -4.736 1.00 92.38 105 VAL A CA 1
ATOM 827 C C . VAL A 1 105 ? 5.527 -4.750 -5.810 1.00 92.38 105 VAL A C 1
ATOM 829 O O . VAL A 1 105 ? 4.936 -3.678 -5.730 1.00 92.38 105 VAL A O 1
ATOM 832 N N . THR A 1 106 ? 6.329 -5.060 -6.819 1.00 89.25 106 THR A N 1
ATOM 833 C CA . THR A 1 106 ? 6.562 -4.175 -7.961 1.00 89.25 106 THR A CA 1
ATOM 834 C C . THR A 1 106 ? 6.439 -4.962 -9.259 1.00 89.25 106 THR A C 1
ATOM 836 O O . THR A 1 106 ? 6.871 -6.120 -9.322 1.00 89.25 106 THR A O 1
ATOM 839 N N . ALA A 1 107 ? 5.786 -4.370 -10.260 1.00 74.94 107 ALA A N 1
ATOM 840 C CA . ALA A 1 107 ? 5.491 -5.042 -11.520 1.00 74.94 107 ALA A CA 1
ATOM 841 C C . ALA A 1 107 ? 6.695 -5.017 -12.471 1.00 74.94 107 ALA A C 1
ATOM 843 O O . ALA A 1 107 ? 7.151 -6.084 -12.858 1.00 74.94 107 ALA A O 1
ATOM 844 N N . ASP A 1 108 ? 7.248 -3.854 -12.820 1.00 68.38 108 ASP A N 1
ATOM 845 C CA . ASP A 1 108 ? 8.445 -3.740 -13.670 1.00 68.38 108 ASP A CA 1
ATOM 846 C C . ASP A 1 108 ? 8.921 -2.274 -13.744 1.00 68.38 108 ASP A C 1
ATOM 848 O O . ASP A 1 108 ? 8.176 -1.353 -13.414 1.00 68.38 108 ASP A O 1
ATOM 852 N N . GLY A 1 109 ? 10.135 -2.049 -14.251 1.00 62.88 109 GLY A N 1
ATOM 853 C CA . GLY A 1 109 ? 10.573 -0.742 -14.740 1.00 62.88 109 GLY A CA 1
ATOM 854 C C . GLY A 1 109 ? 11.161 0.168 -13.667 1.00 62.88 109 GLY A C 1
ATOM 855 O O . GLY A 1 109 ? 10.519 1.093 -13.196 1.00 62.88 109 GLY A O 1
ATOM 856 N N . VAL A 1 110 ? 12.432 -0.049 -13.327 1.00 66.44 110 VAL A N 1
ATOM 857 C CA . VAL A 1 110 ? 13.217 0.856 -12.473 1.00 66.44 110 VAL A CA 1
ATOM 858 C C . VAL A 1 110 ? 13.767 2.001 -13.322 1.00 66.44 110 VAL A C 1
ATOM 860 O O . VAL A 1 110 ? 14.782 1.837 -14.008 1.00 66.44 110 VAL A O 1
ATOM 863 N N . ARG A 1 111 ? 13.135 3.173 -13.258 1.00 73.00 111 ARG A N 1
ATOM 864 C CA . ARG A 1 111 ? 13.716 4.420 -13.762 1.00 73.00 111 ARG A CA 1
ATOM 865 C C . ARG A 1 111 ? 14.390 5.161 -12.613 1.00 73.00 111 ARG A C 1
ATOM 867 O O . ARG A 1 111 ? 13.756 5.486 -11.615 1.00 73.00 111 ARG A O 1
ATOM 874 N N . ALA A 1 112 ? 15.682 5.448 -12.765 1.00 77.88 112 ALA A N 1
ATOM 875 C CA . ALA A 1 112 ? 16.433 6.190 -11.760 1.00 77.88 112 ALA A CA 1
ATOM 876 C C . ALA A 1 112 ? 15.781 7.551 -11.478 1.00 77.88 112 ALA A C 1
ATOM 878 O O . ALA A 1 112 ? 15.606 8.367 -12.384 1.00 77.88 112 ALA A O 1
ATOM 879 N N . SER A 1 113 ? 15.453 7.798 -10.214 1.00 85.50 113 SER A N 1
ATOM 880 C CA . SER A 1 113 ? 14.966 9.083 -9.723 1.00 85.50 113 SER A CA 1
ATOM 881 C C . SER A 1 113 ? 15.357 9.250 -8.257 1.00 85.50 113 SER A C 1
ATOM 883 O O . SER A 1 113 ? 15.574 8.268 -7.546 1.00 85.50 113 SER A O 1
ATOM 885 N N . SER A 1 114 ? 15.441 10.495 -7.785 1.00 88.44 114 SER A N 1
ATOM 886 C CA . SER A 1 114 ? 15.669 10.779 -6.363 1.00 88.44 114 SER A CA 1
ATOM 887 C C . SER A 1 114 ? 14.548 10.215 -5.485 1.00 88.44 114 SER A C 1
ATOM 889 O O . SER A 1 114 ? 14.809 9.719 -4.392 1.00 88.44 114 SER A O 1
ATOM 891 N N . THR A 1 115 ? 13.310 10.234 -5.983 1.00 90.81 115 THR A N 1
ATOM 892 C CA . THR A 1 115 ? 12.144 9.679 -5.290 1.00 90.81 115 THR A CA 1
ATOM 893 C C . THR A 1 115 ? 12.260 8.165 -5.128 1.00 90.81 115 THR A C 1
ATOM 895 O O . THR A 1 115 ? 11.986 7.643 -4.050 1.00 90.81 115 THR A O 1
ATOM 898 N N . LEU A 1 116 ? 12.739 7.461 -6.157 1.00 90.25 116 LEU A N 1
ATOM 899 C CA . LEU A 1 116 ? 12.984 6.023 -6.086 1.00 90.25 116 LEU A CA 1
ATOM 900 C C . LEU A 1 116 ? 14.107 5.676 -5.101 1.00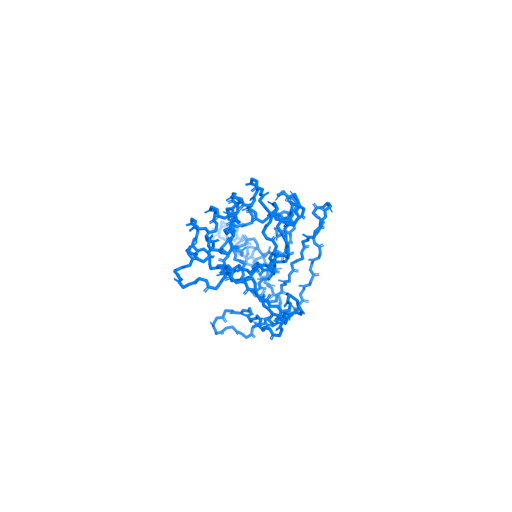 90.25 116 LEU A C 1
ATOM 902 O O . LEU A 1 116 ? 13.975 4.710 -4.352 1.00 90.25 116 LEU A O 1
ATOM 906 N N . THR A 1 117 ? 15.182 6.471 -5.063 1.00 90.75 117 THR A N 1
ATOM 907 C CA . THR A 1 117 ? 16.248 6.309 -4.061 1.00 90.75 117 THR A CA 1
ATOM 908 C C . THR A 1 117 ? 15.684 6.423 -2.647 1.00 90.75 117 THR A C 1
ATOM 910 O O . THR A 1 117 ? 15.912 5.529 -1.835 1.00 90.75 117 THR A O 1
ATOM 913 N N . LYS A 1 118 ? 14.870 7.454 -2.379 1.00 92.81 118 LYS A N 1
ATOM 914 C CA . LYS A 1 118 ? 14.236 7.640 -1.068 1.00 92.81 118 LYS A CA 1
ATOM 915 C C . LYS A 1 118 ? 13.292 6.484 -0.710 1.00 92.81 118 LYS A C 1
ATOM 917 O O . LYS A 1 118 ? 13.330 5.992 0.413 1.00 92.81 118 LYS A O 1
ATOM 922 N N . LEU A 1 119 ? 12.471 6.017 -1.657 1.00 92.88 119 LEU A N 1
ATOM 923 C CA . LEU A 1 119 ? 11.608 4.849 -1.442 1.00 92.88 119 LEU A CA 1
ATOM 924 C C . LEU A 1 119 ? 12.438 3.616 -1.058 1.00 92.88 119 LEU A C 1
ATOM 926 O O . LEU A 1 119 ? 12.117 2.930 -0.090 1.00 92.88 119 LEU A O 1
ATOM 930 N N . ARG A 1 120 ? 13.508 3.337 -1.811 1.00 90.94 120 ARG A N 1
ATOM 931 C CA . ARG A 1 120 ? 14.400 2.202 -1.555 1.00 90.94 120 ARG A CA 1
ATOM 932 C C . ARG A 1 120 ? 15.002 2.270 -0.150 1.00 90.94 120 ARG A C 1
ATOM 934 O O . ARG A 1 120 ? 15.002 1.252 0.533 1.00 90.94 120 ARG A O 1
ATOM 941 N N . GLU A 1 121 ? 15.501 3.430 0.271 1.00 92.19 121 GLU A N 1
ATOM 942 C CA . GLU A 1 121 ? 16.084 3.625 1.606 1.00 92.19 121 GLU A CA 1
ATOM 943 C C . GLU A 1 121 ? 15.087 3.268 2.714 1.00 92.19 121 GLU A C 1
ATOM 945 O O . GLU A 1 121 ? 15.406 2.455 3.580 1.00 92.19 121 GLU A O 1
ATOM 950 N N . ILE A 1 122 ? 13.855 3.776 2.629 1.00 94.25 122 ILE A N 1
ATOM 951 C CA . ILE A 1 122 ? 12.817 3.525 3.640 1.00 94.25 122 ILE A CA 1
ATOM 952 C C . ILE A 1 122 ? 12.395 2.049 3.656 1.00 94.25 122 ILE A C 1
ATOM 954 O O . ILE A 1 122 ? 12.233 1.463 4.725 1.00 94.25 122 ILE A O 1
ATOM 958 N N . LEU A 1 123 ? 12.258 1.410 2.487 1.00 92.69 123 LEU A N 1
ATOM 959 C CA . LEU A 1 123 ? 11.933 -0.020 2.402 1.00 92.69 123 LEU A CA 1
ATOM 960 C C . LEU A 1 123 ? 13.007 -0.897 3.067 1.00 92.69 123 LEU A C 1
ATOM 962 O O . LEU A 1 123 ? 12.678 -1.907 3.692 1.00 92.69 123 LEU A O 1
ATOM 966 N N . ILE A 1 124 ? 14.283 -0.514 2.949 1.00 90.69 124 ILE A N 1
ATOM 967 C CA . ILE A 1 124 ? 15.406 -1.207 3.594 1.00 90.69 124 ILE A CA 1
ATOM 968 C C . ILE A 1 124 ? 15.403 -0.950 5.100 1.00 90.69 124 ILE A C 1
ATOM 970 O O . ILE A 1 124 ? 15.502 -1.905 5.871 1.00 90.69 124 ILE A O 1
ATOM 974 N N . GLU A 1 125 ? 15.274 0.313 5.512 1.00 92.38 125 GLU A N 1
ATOM 975 C CA . GLU A 1 125 ? 15.280 0.734 6.916 1.00 92.38 125 GLU A CA 1
ATOM 976 C C . GLU A 1 125 ? 14.175 0.035 7.714 1.00 92.38 125 GLU A C 1
ATOM 978 O O . GLU A 1 125 ? 14.428 -0.524 8.780 1.00 92.38 125 GLU A O 1
ATOM 983 N N . GLN A 1 126 ? 12.967 -0.022 7.153 1.00 93.25 126 GLN A N 1
ATOM 984 C CA . GLN A 1 126 ? 11.823 -0.695 7.766 1.00 93.25 126 GLN A CA 1
ATOM 985 C C . GLN A 1 126 ? 11.791 -2.211 7.515 1.00 93.25 126 GLN A C 1
ATOM 987 O O . GLN A 1 126 ? 10.872 -2.899 7.958 1.00 93.25 126 GLN A O 1
ATOM 992 N N . GLN A 1 127 ? 12.787 -2.755 6.807 1.00 92.19 127 GLN A N 1
ATOM 993 C CA . GLN A 1 127 ? 12.904 -4.177 6.476 1.00 92.19 127 GLN A CA 1
ATOM 994 C C . GLN A 1 127 ? 11.648 -4.755 5.801 1.00 92.19 127 GLN A C 1
ATOM 996 O O . GLN A 1 127 ? 11.261 -5.903 6.058 1.00 92.19 127 GLN A O 1
ATOM 1001 N N . ILE A 1 128 ? 11.015 -3.981 4.921 1.00 91.19 128 ILE A N 1
ATOM 1002 C CA . ILE A 1 128 ? 9.807 -4.398 4.206 1.00 91.19 128 ILE A CA 1
ATOM 1003 C C . ILE A 1 128 ? 10.202 -5.383 3.095 1.00 91.19 128 ILE A C 1
ATOM 1005 O O . ILE A 1 128 ? 11.066 -5.072 2.273 1.00 91.19 128 ILE A O 1
ATOM 1009 N N . PRO A 1 129 ? 9.596 -6.586 3.025 1.00 89.12 129 PRO A N 1
ATOM 1010 C CA . PRO A 1 129 ? 9.857 -7.513 1.932 1.00 89.12 129 PRO A CA 1
ATOM 1011 C C . PRO A 1 129 ? 9.388 -6.926 0.599 1.00 89.12 129 PRO A C 1
ATOM 1013 O O . PRO A 1 129 ? 8.194 -6.699 0.410 1.00 89.12 129 PRO A O 1
ATOM 1016 N N . VAL A 1 130 ? 10.319 -6.768 -0.343 1.00 89.06 130 VAL A N 1
ATOM 1017 C CA . VAL A 1 130 ? 10.021 -6.389 -1.731 1.00 89.06 130 VAL A CA 1
ATOM 1018 C C . VAL A 1 130 ? 10.083 -7.627 -2.619 1.00 89.06 130 VAL A C 1
ATOM 1020 O O . VAL A 1 130 ? 11.016 -8.426 -2.516 1.00 89.06 130 VAL A O 1
ATOM 1023 N N . THR A 1 131 ? 9.078 -7.829 -3.471 1.00 87.06 131 THR A N 1
ATOM 1024 C CA . THR A 1 131 ? 9.029 -8.957 -4.415 1.00 87.06 131 THR A CA 1
ATOM 1025 C C . THR A 1 131 ? 8.570 -8.497 -5.795 1.00 87.06 131 THR A C 1
ATOM 1027 O O . THR A 1 131 ? 7.555 -7.820 -5.929 1.00 87.06 131 THR A O 1
ATOM 1030 N N . GLY A 1 132 ? 9.309 -8.886 -6.831 1.00 87.81 132 GLY A N 1
ATOM 1031 C CA . GLY A 1 132 ? 8.880 -8.716 -8.219 1.00 87.81 132 GLY A CA 1
ATOM 1032 C C . GLY A 1 132 ? 7.835 -9.764 -8.584 1.00 87.81 132 GLY A C 1
ATOM 1033 O O . GLY A 1 132 ? 7.926 -10.903 -8.117 1.00 87.81 132 GLY A O 1
ATOM 1034 N N . VAL A 1 133 ? 6.857 -9.388 -9.402 1.00 89.25 133 VAL A N 1
ATOM 1035 C CA . VAL A 1 133 ? 5.747 -10.277 -9.771 1.00 89.25 133 VAL A CA 1
ATOM 1036 C C . VAL A 1 133 ? 5.724 -10.620 -11.254 1.00 89.25 133 VAL A C 1
ATOM 1038 O O . VAL A 1 133 ? 6.277 -9.900 -12.078 1.00 89.25 133 VAL A O 1
ATOM 1041 N N . GLU A 1 134 ? 5.079 -11.734 -11.602 1.00 90.31 134 GLU A N 1
ATOM 1042 C CA . GLU A 1 134 ? 4.903 -12.159 -12.993 1.00 90.31 134 GLU A CA 1
ATOM 1043 C C . GLU A 1 134 ? 3.514 -12.706 -13.288 1.00 90.31 134 GLU A C 1
ATOM 1045 O O . GLU A 1 134 ? 2.778 -13.117 -12.393 1.00 90.31 134 GLU A O 1
ATOM 1050 N N . ARG A 1 135 ? 3.150 -12.707 -14.572 1.00 93.06 135 ARG A N 1
ATOM 1051 C CA . ARG A 1 135 ? 1.856 -13.177 -15.060 1.00 93.06 135 ARG A CA 1
ATOM 1052 C C . ARG A 1 135 ? 1.520 -14.568 -14.514 1.00 93.06 135 ARG A C 1
ATOM 1054 O O . ARG A 1 135 ? 2.323 -15.492 -14.598 1.00 93.06 135 ARG A O 1
ATOM 1061 N N . GLY A 1 136 ? 0.288 -14.720 -14.039 1.00 93.19 136 GLY A N 1
ATOM 1062 C CA . GLY A 1 136 ? -0.253 -15.945 -13.457 1.00 93.19 136 GLY A CA 1
ATOM 1063 C C . GLY A 1 136 ? 0.083 -16.122 -11.975 1.00 93.19 136 GLY A C 1
ATOM 1064 O O . GLY A 1 136 ? -0.462 -17.021 -11.333 1.00 93.19 136 GLY A O 1
ATOM 1065 N N . GLN A 1 137 ? 0.943 -15.274 -11.398 1.00 92.25 137 GLN A N 1
ATOM 1066 C CA . GLN A 1 137 ? 1.192 -15.286 -9.963 1.00 92.25 137 GLN A CA 1
ATOM 1067 C C . GLN A 1 137 ? -0.056 -14.826 -9.205 1.00 92.25 137 GLN A C 1
ATOM 1069 O O . GLN A 1 137 ? -0.647 -13.790 -9.507 1.00 92.25 137 GLN A O 1
ATOM 1074 N N . LYS A 1 138 ? -0.430 -15.592 -8.179 1.00 93.56 138 LYS A N 1
ATOM 1075 C CA . LYS A 1 138 ? -1.533 -15.266 -7.274 1.00 93.56 138 LYS A CA 1
ATOM 1076 C C . LYS A 1 138 ? -0.990 -14.684 -5.977 1.00 93.56 138 LYS A C 1
ATOM 1078 O O . LYS A 1 138 ? -0.253 -15.358 -5.257 1.00 93.56 138 LYS A O 1
ATOM 1083 N N . LEU A 1 139 ? -1.362 -13.447 -5.676 1.00 91.88 139 LEU A N 1
ATOM 1084 C CA . LEU A 1 139 ? -1.051 -12.779 -4.417 1.00 91.88 139 LEU A CA 1
ATOM 1085 C C . LEU A 1 139 ? -2.232 -12.971 -3.472 1.00 91.88 139 LEU A C 1
ATOM 1087 O O . LEU A 1 139 ? -3.362 -12.614 -3.799 1.00 91.88 139 LEU A O 1
ATOM 1091 N N . ARG A 1 140 ? -1.975 -13.558 -2.305 1.00 91.50 140 ARG A N 1
ATOM 1092 C CA . ARG A 1 140 ? -2.989 -13.775 -1.273 1.00 91.50 140 ARG A CA 1
ATOM 1093 C C . ARG A 1 140 ? -2.717 -12.846 -0.111 1.00 91.50 140 ARG A C 1
ATOM 1095 O O . ARG A 1 140 ? -1.667 -12.939 0.516 1.00 91.50 140 ARG A O 1
ATOM 1102 N N . VAL A 1 141 ? -3.682 -11.987 0.165 1.00 92.12 141 VAL A N 1
ATOM 1103 C CA . VAL A 1 141 ? -3.641 -10.983 1.219 1.00 92.12 141 VAL A CA 1
ATOM 1104 C C . VAL A 1 141 ? -4.677 -11.374 2.262 1.00 92.12 141 VAL A C 1
ATOM 1106 O O . VAL A 1 141 ? -5.841 -11.602 1.936 1.00 92.12 141 VAL A O 1
ATOM 1109 N N . GLY A 1 142 ? -4.236 -11.535 3.501 1.00 86.69 142 GLY A N 1
ATOM 1110 C CA . GLY A 1 142 ? -5.054 -12.052 4.591 1.00 86.69 142 GLY A CA 1
ATOM 1111 C C . GLY A 1 142 ? -4.174 -12.420 5.773 1.00 86.69 142 GLY A C 1
ATOM 1112 O O . GLY A 1 142 ? -3.112 -13.026 5.579 1.00 86.69 142 GLY A O 1
ATOM 1113 N N . ARG A 1 143 ? -4.586 -12.091 6.999 1.00 79.62 143 ARG A N 1
ATOM 1114 C CA . ARG A 1 143 ? -3.830 -12.528 8.177 1.00 79.62 143 ARG A CA 1
ATOM 1115 C C . ARG A 1 143 ? -4.024 -14.020 8.420 1.00 79.62 143 ARG A C 1
ATOM 1117 O O . ARG A 1 143 ? -5.053 -14.621 8.105 1.00 79.62 143 ARG A O 1
ATOM 1124 N N . VAL A 1 144 ? -2.990 -14.647 8.975 1.00 74.31 144 VAL A N 1
ATOM 1125 C CA . VAL A 1 144 ? -3.034 -16.069 9.321 1.00 74.31 144 VAL A CA 1
ATOM 1126 C C . VAL A 1 144 ? -4.114 -16.275 10.381 1.00 74.31 144 VAL A C 1
ATOM 1128 O O . VAL A 1 144 ? -4.036 -15.699 11.459 1.00 74.31 144 VAL A O 1
ATOM 1131 N N . GLY A 1 145 ? -5.111 -17.102 10.066 1.00 74.88 145 GLY A N 1
ATOM 1132 C CA . GLY A 1 145 ? -6.243 -17.370 10.956 1.00 74.88 145 GLY A CA 1
ATOM 1133 C C . GLY A 1 145 ? -7.455 -16.453 10.763 1.00 74.88 145 GLY A C 1
ATOM 1134 O O . GLY A 1 145 ? -8.469 -16.701 11.403 1.00 74.88 145 GLY A O 1
ATOM 1135 N N . GLU A 1 146 ? -7.396 -15.457 9.871 1.00 78.38 146 GLU A N 1
ATOM 1136 C CA . GLU A 1 146 ? -8.571 -14.669 9.471 1.00 78.38 146 GLU A CA 1
ATOM 1137 C C . GLU A 1 146 ? -9.309 -15.332 8.291 1.00 78.38 146 GLU A C 1
ATOM 1139 O O . GLU A 1 146 ? -8.701 -15.939 7.395 1.00 78.38 146 GLU A O 1
ATOM 1144 N N . GLU A 1 147 ? -10.642 -15.222 8.290 1.00 73.88 147 GLU A N 1
ATOM 1145 C CA . GLU A 1 147 ? -11.495 -15.685 7.185 1.00 73.88 147 GLU A CA 1
ATOM 1146 C C . GLU A 1 147 ? -11.403 -14.747 5.972 1.00 73.88 147 GLU A C 1
ATOM 1148 O O . GLU A 1 147 ? -11.435 -15.191 4.818 1.00 73.88 147 GLU A O 1
ATOM 1153 N N . SER A 1 148 ? -11.228 -13.451 6.230 1.00 73.31 148 SER A N 1
ATOM 1154 C CA . SER A 1 148 ? -11.147 -12.387 5.237 1.00 73.31 148 SER A CA 1
ATOM 1155 C C . SER A 1 148 ? -9.856 -12.505 4.431 1.00 73.31 148 SER A C 1
ATOM 1157 O O . SER A 1 148 ? -8.753 -12.298 4.931 1.00 73.31 148 SER A O 1
ATOM 1159 N N . LYS A 1 149 ? -9.991 -12.860 3.151 1.00 85.19 149 LYS A N 1
ATOM 1160 C CA . LYS A 1 149 ? -8.871 -12.935 2.205 1.00 85.19 149 LYS A CA 1
ATOM 1161 C C . LYS A 1 149 ? -9.209 -12.207 0.912 1.00 85.19 149 LYS A C 1
ATOM 1163 O O . LYS A 1 149 ? -10.339 -12.311 0.414 1.00 85.19 149 LYS A O 1
ATOM 1168 N N . ILE A 1 150 ? -8.220 -11.496 0.382 1.00 92.94 150 ILE A N 1
ATOM 1169 C CA . ILE A 1 150 ? -8.189 -10.933 -0.967 1.00 92.94 150 ILE A CA 1
ATOM 1170 C C . ILE A 1 150 ? -7.197 -11.780 -1.775 1.00 92.94 150 ILE A C 1
ATOM 1172 O O . ILE A 1 150 ? -6.071 -12.019 -1.338 1.00 92.94 150 ILE A O 1
ATOM 1176 N N . GLU A 1 151 ? -7.616 -12.269 -2.942 1.00 93.44 151 GLU A N 1
ATOM 1177 C CA . GLU A 1 151 ? -6.731 -12.933 -3.906 1.00 93.44 151 GLU A CA 1
ATOM 1178 C C . GLU A 1 151 ? -6.649 -12.052 -5.155 1.00 93.44 151 GLU A C 1
ATOM 1180 O O . GLU A 1 151 ? -7.674 -11.682 -5.724 1.00 93.44 151 GLU A O 1
ATOM 1185 N N . LEU A 1 152 ? -5.429 -11.702 -5.555 1.00 93.62 152 LEU A N 1
ATOM 1186 C CA . LEU A 1 152 ? -5.132 -10.928 -6.756 1.00 93.62 152 LEU A CA 1
ATOM 1187 C C . LEU A 1 152 ? -4.360 -11.818 -7.723 1.00 93.62 152 LEU A C 1
ATOM 1189 O O . LEU A 1 152 ? -3.421 -12.503 -7.316 1.00 93.62 152 LEU A O 1
ATOM 1193 N N . GLU A 1 153 ? -4.726 -11.790 -8.998 1.00 95.00 153 GLU A N 1
ATOM 1194 C CA . GLU A 1 153 ? -3.969 -12.452 -10.055 1.00 95.00 153 GLU A CA 1
ATOM 1195 C C . GLU A 1 153 ? -3.189 -11.415 -10.855 1.00 95.00 153 GLU A C 1
ATOM 1197 O O . GLU A 1 153 ? -3.740 -10.439 -11.365 1.00 95.00 153 GLU A O 1
ATOM 1202 N N . VAL A 1 154 ? -1.885 -11.635 -10.961 1.00 93.38 154 VAL A N 1
ATOM 1203 C CA . VAL A 1 154 ? -0.992 -10.788 -11.741 1.00 93.38 154 VAL A CA 1
ATOM 1204 C C . VAL A 1 154 ? -1.173 -11.143 -13.211 1.00 93.38 154 VAL A C 1
ATOM 1206 O O . VAL A 1 154 ? -0.946 -12.277 -13.621 1.00 93.38 154 VAL A O 1
ATOM 1209 N N . VAL A 1 155 ? -1.572 -10.175 -14.030 1.00 93.50 155 VAL A N 1
ATOM 1210 C CA . VAL A 1 155 ? -1.800 -10.383 -15.475 1.00 93.50 155 VAL A CA 1
ATOM 1211 C C . VAL A 1 155 ? -0.621 -9.918 -16.341 1.00 93.50 155 VAL A C 1
ATOM 1213 O O . VAL A 1 155 ? -0.489 -10.317 -17.504 1.00 93.50 155 VAL A O 1
ATOM 1216 N N . TRP A 1 156 ? 0.266 -9.100 -15.777 1.00 89.31 156 TRP A N 1
ATOM 1217 C CA . TRP A 1 156 ? 1.471 -8.547 -16.397 1.00 89.31 156 TRP A CA 1
ATOM 1218 C C . TRP A 1 156 ? 2.460 -8.133 -15.282 1.00 89.31 156 TRP A C 1
ATOM 1220 O O . TRP A 1 156 ? 1.979 -7.772 -14.207 1.00 89.31 156 TRP A O 1
ATOM 1230 N N . PRO A 1 157 ? 3.795 -8.183 -15.485 1.00 87.81 157 PRO A N 1
ATOM 1231 C CA . PRO A 1 157 ? 4.545 -8.493 -16.712 1.00 87.81 157 PRO A CA 1
ATOM 1232 C C . PRO A 1 157 ? 4.545 -9.963 -17.107 1.00 87.81 157 PRO A C 1
ATOM 1234 O O . PRO A 1 157 ? 4.206 -10.842 -16.325 1.00 87.81 157 PRO A O 1
ATOM 1237 N N . ALA A 1 158 ? 4.933 -10.249 -18.353 1.00 86.31 158 ALA A N 1
ATOM 1238 C CA . ALA A 1 158 ? 5.053 -11.626 -18.839 1.00 86.31 158 ALA A CA 1
ATOM 1239 C C . ALA A 1 158 ? 6.093 -12.447 -18.051 1.00 86.31 158 ALA A C 1
ATOM 1241 O O . ALA A 1 158 ? 5.986 -13.670 -17.998 1.00 86.31 158 ALA A O 1
ATOM 1242 N N . ARG A 1 159 ? 7.097 -11.783 -17.467 1.00 81.75 159 ARG A N 1
ATOM 1243 C CA . ARG A 1 159 ? 8.117 -12.357 -16.582 1.00 81.75 159 ARG A CA 1
ATOM 1244 C C . ARG A 1 159 ? 8.483 -11.337 -15.518 1.00 81.75 159 ARG A C 1
ATOM 1246 O O . ARG A 1 159 ? 8.519 -10.152 -15.828 1.00 81.75 159 ARG A O 1
ATOM 1253 N N . ALA A 1 160 ? 8.802 -11.808 -14.318 1.00 77.88 160 ALA A N 1
ATOM 1254 C CA . ALA A 1 160 ? 9.224 -10.931 -13.235 1.00 77.88 160 ALA A CA 1
ATOM 1255 C C . ALA A 1 160 ? 10.576 -10.308 -13.568 1.00 77.88 160 ALA A C 1
ATOM 1257 O O . ALA A 1 160 ? 11.441 -10.978 -14.151 1.00 77.88 160 ALA A O 1
ATOM 1258 N N . ASP A 1 161 ? 10.782 -9.073 -13.114 1.00 75.75 161 ASP A N 1
ATOM 1259 C CA . ASP A 1 161 ? 12.095 -8.444 -13.149 1.00 75.75 161 ASP A CA 1
ATOM 1260 C C . ASP A 1 161 ? 13.116 -9.356 -12.452 1.00 75.75 161 ASP A C 1
ATOM 1262 O O . ASP A 1 161 ? 13.005 -9.689 -11.266 1.00 75.75 161 ASP A O 1
ATOM 1266 N N . THR A 1 162 ? 14.126 -9.795 -13.203 1.00 72.81 162 THR A N 1
ATOM 1267 C CA . THR A 1 162 ? 15.169 -10.693 -12.701 1.00 72.81 162 THR A CA 1
ATOM 1268 C C . THR A 1 162 ? 15.956 -10.083 -11.548 1.00 72.81 162 THR A C 1
ATOM 1270 O O . THR A 1 162 ? 16.470 -10.827 -10.715 1.00 72.81 162 THR A O 1
ATOM 1273 N N . ARG A 1 163 ? 16.009 -8.748 -11.454 1.00 75.44 163 ARG A N 1
ATOM 1274 C CA . ARG A 1 163 ? 16.639 -8.039 -10.336 1.00 75.44 163 ARG A CA 1
ATOM 1275 C C . ARG A 1 163 ? 15.953 -8.353 -9.013 1.00 75.44 163 ARG A C 1
ATOM 1277 O O . ARG A 1 163 ? 16.621 -8.491 -8.001 1.00 75.44 163 ARG A O 1
ATOM 1284 N N . CYS A 1 164 ? 14.646 -8.594 -9.018 1.00 70.88 164 CYS A N 1
ATOM 1285 C CA . CYS A 1 164 ? 13.902 -8.976 -7.823 1.00 70.88 164 CYS A CA 1
ATOM 1286 C C . CYS A 1 164 ? 14.091 -10.436 -7.374 1.00 70.88 164 CYS A C 1
ATOM 1288 O O . CYS A 1 164 ? 13.505 -10.844 -6.373 1.00 70.88 164 CYS A O 1
ATOM 1290 N N . LYS A 1 165 ? 14.898 -11.238 -8.084 1.00 65.50 165 LYS A N 1
ATOM 1291 C CA . LYS A 1 165 ? 15.129 -12.662 -7.773 1.00 65.50 165 LYS A CA 1
ATOM 1292 C C . LYS A 1 165 ? 16.335 -12.914 -6.855 1.00 65.50 165 LYS A C 1
ATOM 1294 O O . LYS A 1 165 ? 16.750 -14.063 -6.707 1.00 65.50 165 LYS A O 1
ATOM 1299 N N . CYS A 1 166 ? 16.911 -11.876 -6.245 1.00 63.22 166 CYS A N 1
ATOM 1300 C CA . CYS A 1 166 ? 18.074 -12.022 -5.368 1.00 63.22 166 CYS A CA 1
ATOM 1301 C C . CYS A 1 166 ? 17.816 -12.937 -4.165 1.00 63.22 166 CYS A C 1
ATOM 1303 O O . CYS A 1 166 ? 16.795 -12.845 -3.479 1.00 63.22 166 CYS A O 1
ATOM 1305 N N . GLN A 1 167 ? 18.797 -13.792 -3.883 1.00 55.19 167 GLN A N 1
ATOM 1306 C CA . GLN A 1 167 ? 18.829 -14.630 -2.690 1.00 55.19 167 GLN A CA 1
ATOM 1307 C C . GLN A 1 167 ? 19.409 -13.802 -1.540 1.00 55.19 167 GLN A C 1
ATOM 1309 O O . GLN A 1 167 ? 20.621 -13.722 -1.383 1.00 55.19 167 GLN A O 1
ATOM 1314 N N . GLY A 1 168 ? 18.529 -13.146 -0.784 1.00 59.69 168 GLY A N 1
ATOM 1315 C CA . GLY A 1 168 ? 18.889 -12.317 0.365 1.00 59.69 168 GLY A CA 1
ATOM 1316 C C . GLY A 1 168 ? 17.736 -12.122 1.358 1.00 59.69 168 GLY A C 1
ATOM 1317 O O . GLY A 1 168 ? 16.584 -12.503 1.083 1.00 59.69 168 GLY A O 1
ATOM 1318 N N . GLY A 1 169 ? 18.050 -11.550 2.523 1.00 60.38 169 GLY A N 1
ATOM 1319 C CA . GLY A 1 169 ? 17.104 -11.115 3.557 1.00 60.38 169 GLY A CA 1
ATOM 1320 C C . GLY A 1 169 ? 16.161 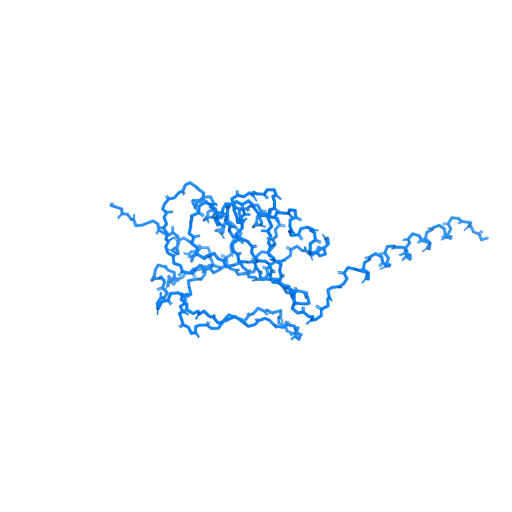-10.000 3.077 1.00 60.38 169 GLY A C 1
ATOM 1321 O O . GLY A 1 169 ? 16.309 -9.481 1.973 1.00 60.38 169 GLY A O 1
ATOM 1322 N N . LYS A 1 170 ? 15.156 -9.621 3.886 1.00 60.97 170 LYS A N 1
ATOM 1323 C CA . LYS A 1 170 ? 14.083 -8.686 3.467 1.00 60.97 170 LYS A CA 1
ATOM 1324 C C . LYS A 1 170 ? 14.616 -7.371 2.861 1.00 60.97 170 LYS A C 1
ATOM 1326 O O . LYS A 1 170 ? 14.164 -6.995 1.785 1.00 60.97 170 LYS A O 1
ATOM 1331 N N . GLY A 1 171 ? 15.609 -6.740 3.499 1.00 58.88 171 GLY A N 1
ATOM 1332 C CA . GLY A 1 171 ? 16.243 -5.503 3.011 1.00 58.88 171 GLY A CA 1
ATOM 1333 C C . GLY A 1 171 ? 17.096 -5.688 1.747 1.00 58.88 171 GLY A C 1
ATOM 1334 O O . GLY A 1 171 ? 17.026 -4.872 0.833 1.00 58.88 171 GLY A O 1
ATOM 1335 N N . GLU A 1 172 ? 17.817 -6.805 1.622 1.00 65.19 172 GLU A N 1
ATOM 1336 C CA . GLU A 1 172 ? 18.643 -7.119 0.439 1.00 65.19 172 GLU A CA 1
ATOM 1337 C C . GLU A 1 172 ? 17.786 -7.314 -0.826 1.00 65.19 172 GLU A C 1
ATOM 1339 O O . GLU A 1 172 ? 18.217 -7.026 -1.943 1.00 65.19 172 GLU A O 1
ATOM 1344 N N . ARG A 1 173 ? 16.526 -7.749 -0.673 1.00 69.25 173 ARG A N 1
ATOM 1345 C CA . ARG A 1 173 ? 15.586 -7.849 -1.802 1.00 69.25 173 ARG A CA 1
ATOM 1346 C C . ARG A 1 173 ? 15.137 -6.485 -2.314 1.00 69.25 173 ARG A C 1
ATOM 1348 O O . ARG A 1 173 ? 15.019 -6.329 -3.526 1.00 69.25 173 ARG A O 1
ATOM 1355 N N . ALA A 1 174 ? 14.938 -5.502 -1.432 1.00 70.31 174 ALA A N 1
ATOM 1356 C CA . ALA A 1 174 ? 14.647 -4.124 -1.835 1.00 70.31 174 ALA A CA 1
ATOM 1357 C C . ALA A 1 174 ? 15.832 -3.514 -2.599 1.00 70.31 174 ALA A C 1
ATOM 1359 O O . ALA A 1 174 ? 15.647 -2.899 -3.652 1.00 70.31 174 ALA A O 1
ATOM 1360 N N . GLU A 1 175 ? 17.056 -3.755 -2.117 1.00 73.88 175 GLU A N 1
ATOM 1361 C CA . GLU A 1 175 ? 18.276 -3.308 -2.792 1.00 73.88 175 GLU A CA 1
ATOM 1362 C C . GLU A 1 175 ? 18.410 -3.848 -4.207 1.00 73.88 175 GLU A C 1
ATOM 1364 O O . GLU A 1 175 ? 18.781 -3.119 -5.129 1.00 73.88 175 GLU A O 1
ATOM 1369 N N . CYS A 1 176 ? 18.116 -5.131 -4.359 1.00 75.94 176 CYS A N 1
ATOM 1370 C CA . CYS A 1 176 ? 18.192 -5.818 -5.625 1.00 75.94 176 CYS A CA 1
ATOM 1371 C C . CYS A 1 176 ? 17.079 -5.394 -6.581 1.00 75.94 176 CYS A C 1
ATOM 1373 O O . CYS A 1 176 ? 17.378 -4.970 -7.693 1.00 75.94 176 CYS A O 1
ATOM 1375 N N . CYS A 1 177 ? 15.816 -5.433 -6.142 1.00 76.06 177 CYS A N 1
ATOM 1376 C CA . CYS A 1 177 ? 14.659 -5.037 -6.949 1.00 76.06 177 CYS A CA 1
ATOM 1377 C C . CYS A 1 177 ? 14.808 -3.639 -7.550 1.00 76.06 177 CYS A C 1
ATOM 1379 O O . CYS A 1 177 ? 14.477 -3.431 -8.711 1.00 76.06 177 CYS A O 1
ATOM 1381 N N . PHE A 1 178 ? 15.340 -2.696 -6.769 1.00 78.12 178 PHE A N 1
ATOM 1382 C CA . PHE A 1 178 ? 15.536 -1.309 -7.185 1.00 78.12 178 PHE A CA 1
ATOM 1383 C C . PHE A 1 178 ? 17.001 -0.984 -7.491 1.00 78.12 178 PHE A C 1
ATOM 1385 O O . PHE A 1 178 ? 17.429 0.168 -7.386 1.00 78.12 178 PHE A O 1
ATOM 1392 N N . ALA A 1 179 ? 17.807 -1.985 -7.851 1.00 68.81 179 ALA A N 1
ATOM 1393 C CA . ALA A 1 179 ? 19.146 -1.738 -8.356 1.00 68.81 179 ALA A CA 1
ATOM 1394 C C . ALA A 1 179 ? 19.053 -1.004 -9.703 1.00 68.81 179 ALA A C 1
ATOM 1396 O O . ALA A 1 179 ? 18.507 -1.516 -10.690 1.00 68.81 179 ALA A O 1
ATOM 1397 N N . LEU A 1 180 ? 19.606 0.211 -9.744 1.00 57.34 180 LEU A N 1
ATOM 1398 C CA . LEU A 1 180 ? 19.846 0.915 -10.997 1.00 57.34 180 LEU A CA 1
ATOM 1399 C C . LEU A 1 180 ? 20.848 0.091 -11.810 1.00 57.34 180 LEU A C 1
ATOM 1401 O O . LEU A 1 180 ? 21.855 -0.374 -11.270 1.00 57.34 180 LEU A O 1
ATOM 1405 N N . THR A 1 181 ? 20.597 -0.091 -13.107 1.00 43.81 181 THR A N 1
ATOM 1406 C CA . THR A 1 181 ? 21.646 -0.565 -14.013 1.00 43.81 181 THR A CA 1
ATOM 1407 C C . THR A 1 181 ? 22.821 0.396 -13.879 1.00 43.81 181 THR A C 1
ATOM 1409 O O . THR A 1 181 ? 22.645 1.598 -14.085 1.00 43.81 181 THR A O 1
ATOM 1412 N N . ARG A 1 182 ? 24.007 -0.105 -13.512 1.00 36.91 182 ARG A N 1
ATOM 1413 C CA . ARG A 1 182 ? 25.236 0.658 -13.745 1.00 36.91 182 ARG A CA 1
ATOM 1414 C C . ARG A 1 182 ? 25.295 0.878 -15.257 1.00 36.91 182 ARG A C 1
ATOM 1416 O O . ARG A 1 182 ? 25.401 -0.102 -15.991 1.00 36.91 182 ARG A O 1
ATOM 1423 N N . GLY A 1 183 ? 25.065 2.118 -15.683 1.00 32.56 183 GLY A N 1
ATOM 1424 C CA . GLY A 1 183 ? 25.351 2.547 -17.050 1.00 32.56 183 GLY A CA 1
ATOM 1425 C C . GLY A 1 183 ? 26.838 2.444 -17.338 1.00 32.56 183 GLY A C 1
ATOM 1426 O O . GLY A 1 183 ? 27.626 2.518 -16.364 1.00 32.56 183 GLY A O 1
#

Secondary structure (DSSP, 8-state):
--HHHHHHHHHHHHHHHHHHTTPPPSS-EEEE---SSS--EEEEETTEEEEE---S-HHHHHHHHHHHS-TT--EEEEEEE---SHHHHTTHHHHHHHSEEEEEEE-S-----HHHHHHHHHHHHTTPPEEE--TTPEEEE--TT-S--EEEE----SS--GGGG--S-HHHHHHHHTPPP--

pLDDT: mean 88.09, std 12.12, range [32.56, 98.56]

Radius of gyration: 19.13 Å; chains: 1; bounding box: 50×32×63 Å